Protein AF-A0AAJ1V402-F1 (afdb_monomer_lite)

Radius of gyration: 19.47 Å; chains: 1; bounding box: 46×41×58 Å

Secondary structure (DSSP, 8-state):
--S-S-GGGS-S----HHHHHHHHHTTS-GGG--TTSHHHHHHHHHHHHHHTTSS-HHHHHHHHHT---------TT--HHHHHHHHHTTSSPPPHHHHHHHHHHTTS-HHHHHHHIIIIIHHHHHHTTT-HHHHHHHHHHH--

Foldseek 3Di:
DDDDDDPVVPDPDDDDPVCNCQVVCVPPDPVSHDCPDPVSVVVVVVVVVVVVCPDPPVVVVVVVVPDDDDDDDDDPPDDVLVVVQVVCVVPDHDAPLRSVLCVVQVPDDPVVSVVCCVPPVVVCCVVCVNVNNVVVVVVVVVVD

Organism: NCBI:txid39777

pLDDT: mean 80.94, std 13.83, range [34.44, 95.19]

InterPro domains:
  IPR004919 GmrSD restriction endonucleases, N-terminal domain [PF03235] (5-104)

Structure (mmCIF, N/CA/C/O backbone):
data_AF-A0AAJ1V402-F1
#
_entry.id   AF-A0AAJ1V402-F1
#
loop_
_atom_site.group_PDB
_atom_site.id
_atom_site.type_symbol
_atom_site.label_atom_id
_atom_site.label_alt_id
_atom_site.label_comp_id
_atom_site.label_asym_id
_atom_site.label_entity_id
_atom_site.label_seq_id
_atom_site.pdbx_PDB_ins_code
_atom_site.Cartn_x
_atom_site.Cartn_y
_atom_site.Cartn_z
_atom_site.occupancy
_atom_site.B_iso_or_equiv
_atom_site.auth_seq_id
_atom_site.auth_comp_id
_atom_site.auth_asym_id
_atom_site.auth_atom_id
_atom_site.pdbx_PDB_model_num
ATOM 1 N N . MET A 1 1 ? 1.524 20.291 17.272 1.00 41.91 1 MET A N 1
ATOM 2 C CA . MET A 1 1 ? 1.586 20.334 15.794 1.00 41.91 1 MET A CA 1
ATOM 3 C C . MET A 1 1 ? 2.541 21.435 15.384 1.00 41.91 1 MET A C 1
ATOM 5 O O . MET A 1 1 ? 2.393 22.547 15.875 1.00 41.91 1 MET A O 1
ATOM 9 N N . ASP A 1 2 ? 3.523 21.108 14.551 1.00 34.44 2 ASP A N 1
ATOM 10 C CA . ASP A 1 2 ? 4.614 22.015 14.193 1.00 34.44 2 ASP A CA 1
ATOM 11 C C . ASP A 1 2 ? 4.211 22.885 12.991 1.00 34.44 2 ASP A C 1
ATOM 13 O O . ASP A 1 2 ? 3.771 22.364 11.967 1.00 34.44 2 ASP A O 1
ATOM 17 N N . LYS A 1 3 ? 4.266 24.212 13.145 1.00 39.56 3 LYS A N 1
ATOM 18 C CA . LYS A 1 3 ? 3.624 25.187 12.236 1.00 39.56 3 LYS A CA 1
ATOM 19 C C . LYS A 1 3 ? 4.481 25.591 11.023 1.00 39.56 3 LYS A C 1
ATOM 21 O O . LYS A 1 3 ? 4.052 26.442 10.256 1.00 39.56 3 LYS A O 1
ATOM 26 N N . TRP A 1 4 ? 5.668 25.006 10.851 1.00 44.75 4 TRP A N 1
ATOM 27 C CA . TRP A 1 4 ? 6.715 25.535 9.959 1.00 44.75 4 TRP A CA 1
ATOM 28 C C . TRP A 1 4 ? 7.216 24.565 8.877 1.00 44.75 4 TRP A C 1
ATOM 30 O O . TRP A 1 4 ? 8.323 24.725 8.368 1.00 44.75 4 TRP A O 1
ATOM 40 N N . LYS A 1 5 ? 6.419 23.562 8.493 1.00 40.50 5 LYS A N 1
ATOM 41 C CA . LYS A 1 5 ? 6.755 22.662 7.378 1.00 40.50 5 LYS A CA 1
ATOM 42 C C . LYS A 1 5 ? 5.802 22.854 6.190 1.00 40.50 5 LYS A C 1
ATOM 44 O O . LYS A 1 5 ? 4.612 23.052 6.437 1.00 40.50 5 LYS A O 1
ATOM 49 N N . PRO A 1 6 ? 6.295 22.791 4.933 1.00 45.06 6 PRO A N 1
ATOM 50 C CA . PRO A 1 6 ? 5.437 22.806 3.746 1.00 45.06 6 PRO A CA 1
ATOM 51 C C . PRO A 1 6 ? 4.416 21.659 3.820 1.00 45.06 6 PRO A C 1
ATOM 53 O O . PRO A 1 6 ? 4.737 20.601 4.372 1.00 45.06 6 PRO A O 1
ATOM 56 N N . GLU A 1 7 ? 3.195 21.878 3.315 1.00 52.12 7 GLU A N 1
ATOM 57 C CA . GLU A 1 7 ? 2.021 21.009 3.549 1.00 52.12 7 GLU A CA 1
ATOM 58 C C . GLU A 1 7 ? 2.298 19.519 3.272 1.00 52.12 7 GLU A C 1
ATOM 60 O O . GLU A 1 7 ? 1.936 18.671 4.090 1.00 52.12 7 GLU A O 1
ATOM 65 N N . ASP A 1 8 ? 3.094 19.213 2.242 1.00 50.16 8 ASP A N 1
ATOM 66 C CA . ASP A 1 8 ? 3.523 17.856 1.855 1.00 50.16 8 ASP A CA 1
ATOM 67 C C . ASP A 1 8 ? 4.399 17.105 2.876 1.00 50.16 8 ASP A C 1
ATOM 69 O O . ASP A 1 8 ? 4.659 15.908 2.733 1.00 50.16 8 ASP A O 1
ATOM 73 N N . THR A 1 9 ? 4.894 17.779 3.916 1.00 47.22 9 THR A N 1
ATOM 74 C CA . THR A 1 9 ? 5.781 17.184 4.939 1.00 47.22 9 THR A CA 1
ATOM 75 C C . THR A 1 9 ? 5.210 17.231 6.350 1.00 47.22 9 THR A C 1
ATOM 77 O O . THR A 1 9 ? 5.892 16.871 7.316 1.00 47.22 9 THR A O 1
ATOM 80 N N . ARG A 1 10 ? 3.953 17.660 6.498 1.00 47.53 10 ARG A N 1
ATOM 81 C CA . ARG A 1 10 ? 3.277 17.684 7.800 1.00 47.53 10 ARG A CA 1
ATOM 82 C C . ARG A 1 10 ? 2.904 16.280 8.283 1.00 47.53 10 ARG A C 1
ATOM 84 O O . ARG A 1 10 ? 2.811 16.047 9.488 1.00 47.53 10 ARG A O 1
ATOM 91 N N . ILE A 1 11 ? 2.752 15.346 7.349 1.00 52.75 11 ILE A N 1
ATOM 92 C CA . ILE A 1 11 ? 2.428 13.948 7.601 1.00 52.75 11 ILE A CA 1
ATOM 93 C C . ILE A 1 11 ? 3.730 13.134 7.655 1.00 52.75 11 ILE A C 1
ATOM 95 O O . ILE A 1 11 ? 4.546 13.178 6.737 1.00 52.75 11 ILE A O 1
ATOM 99 N N . LYS A 1 12 ? 3.928 12.389 8.751 1.00 49.06 12 LYS A N 1
ATOM 100 C CA . LYS A 1 12 ? 5.125 11.554 8.966 1.00 49.06 12 LYS A CA 1
ATOM 101 C C . LYS A 1 12 ? 5.072 10.197 8.247 1.00 49.06 12 LYS A C 1
ATOM 103 O O . LYS A 1 12 ? 6.118 9.595 8.047 1.00 49.06 12 LYS A O 1
ATOM 108 N N . LEU A 1 13 ? 3.881 9.736 7.866 1.00 53.56 13 LEU A N 1
ATOM 109 C CA . LEU A 1 13 ? 3.647 8.498 7.120 1.00 53.56 13 LEU A CA 1
ATOM 110 C C . LEU A 1 13 ? 3.334 8.834 5.662 1.00 53.56 13 LEU A C 1
ATOM 112 O O . LEU A 1 13 ? 2.316 9.458 5.379 1.00 53.56 13 LEU A O 1
ATOM 116 N N . LYS A 1 14 ? 4.202 8.431 4.736 1.00 56.88 14 LYS A N 1
ATOM 117 C CA . LYS A 1 14 ? 3.943 8.571 3.302 1.00 56.88 14 LYS A CA 1
ATOM 118 C C . LYS A 1 14 ? 3.434 7.231 2.775 1.00 56.88 14 LYS A C 1
ATOM 120 O O . LYS A 1 14 ? 4.252 6.326 2.620 1.00 56.88 14 LYS A O 1
ATOM 125 N N . PRO A 1 15 ? 2.117 7.066 2.559 1.00 60.28 15 PRO A N 1
ATOM 126 C CA . PRO A 1 15 ? 1.619 5.876 1.883 1.00 60.28 15 PRO A CA 1
ATOM 127 C C . PRO A 1 15 ? 2.145 5.844 0.438 1.00 60.28 15 PRO A C 1
ATOM 129 O O . PRO A 1 15 ? 2.697 6.832 -0.058 1.00 60.28 15 PRO A O 1
ATOM 132 N N . VAL A 1 16 ? 1.969 4.712 -0.246 1.00 66.69 16 VAL A N 1
ATOM 133 C CA . VAL A 1 16 ? 2.223 4.624 -1.693 1.00 66.69 16 VAL A CA 1
ATOM 134 C C . VAL A 1 16 ? 1.491 5.757 -2.420 1.00 66.69 16 VAL A C 1
ATOM 136 O O . VAL A 1 16 ? 0.401 6.156 -2.016 1.00 66.69 16 VAL A O 1
ATOM 139 N N . LYS A 1 17 ? 2.102 6.319 -3.471 1.00 64.44 17 LYS A N 1
ATOM 140 C CA . LYS A 1 17 ? 1.682 7.605 -4.064 1.00 64.44 17 LYS A CA 1
ATOM 141 C C . LYS A 1 17 ? 0.188 7.684 -4.400 1.00 64.44 17 LYS A C 1
ATOM 143 O O . LYS A 1 17 ? -0.435 8.708 -4.134 1.00 64.44 17 LYS A O 1
ATOM 148 N N . ASN A 1 18 ? -0.399 6.592 -4.893 1.00 63.41 18 ASN A N 1
ATOM 149 C CA . ASN A 1 18 ? -1.826 6.523 -5.233 1.00 63.41 18 ASN A CA 1
ATOM 150 C C . ASN A 1 18 ? -2.749 6.714 -4.014 1.00 63.41 18 ASN A C 1
ATOM 152 O O . ASN A 1 18 ? -3.839 7.267 -4.134 1.00 63.41 18 ASN A O 1
ATOM 156 N N . ASP A 1 19 ? -2.286 6.322 -2.831 1.00 77.75 19 ASP A N 1
ATOM 157 C CA . ASP A 1 19 ? -3.020 6.415 -1.573 1.00 77.75 19 ASP A CA 1
ATOM 158 C C . ASP A 1 19 ? -2.802 7.757 -0.855 1.00 77.75 19 ASP A C 1
ATOM 160 O O . ASP A 1 19 ? -3.581 8.135 0.021 1.00 77.75 19 ASP A O 1
ATOM 164 N N . GLN A 1 20 ? -1.779 8.529 -1.237 1.00 78.56 20 GLN A N 1
ATOM 165 C CA . GLN A 1 20 ? -1.441 9.792 -0.577 1.00 78.56 20 GLN A CA 1
ATOM 166 C C . GLN A 1 20 ? -2.554 10.837 -0.705 1.00 78.56 20 GLN A C 1
ATOM 168 O O . GLN A 1 20 ? -2.854 11.541 0.261 1.00 78.56 20 GLN A O 1
ATOM 173 N N . THR A 1 21 ? -3.205 10.915 -1.868 1.00 83.12 21 THR A N 1
ATOM 174 C CA . THR A 1 21 ? -4.334 11.831 -2.076 1.00 83.12 21 THR A CA 1
ATOM 175 C C . THR A 1 21 ? -5.528 11.456 -1.201 1.00 83.12 21 THR A C 1
ATOM 177 O O . THR A 1 21 ? -6.127 12.335 -0.582 1.00 83.12 21 THR A O 1
ATOM 180 N N . ALA A 1 22 ? -5.862 10.163 -1.117 1.00 86.44 22 ALA A N 1
ATOM 181 C CA . ALA A 1 22 ? -6.945 9.685 -0.262 1.00 86.44 22 ALA A CA 1
ATOM 182 C C . ALA A 1 22 ? -6.634 9.950 1.214 1.00 86.44 22 ALA A C 1
ATOM 184 O O . ALA A 1 22 ? -7.469 10.504 1.922 1.00 86.44 22 ALA A O 1
ATOM 185 N N . PHE A 1 23 ? -5.404 9.658 1.647 1.00 86.12 23 PHE A N 1
ATOM 186 C CA . PHE A 1 23 ? -4.943 9.913 3.008 1.00 86.12 23 PHE A CA 1
ATOM 187 C C . PHE A 1 23 ? -5.035 11.393 3.397 1.00 86.12 23 PHE A C 1
ATOM 189 O O . PHE A 1 23 ? -5.545 11.713 4.465 1.00 86.12 23 PHE A O 1
ATOM 196 N N . GLY A 1 24 ? -4.575 12.309 2.536 1.00 84.50 24 GLY A N 1
ATOM 197 C CA . GLY A 1 24 ? -4.657 13.750 2.798 1.00 84.50 24 GLY A CA 1
ATOM 198 C C . GLY A 1 24 ? -6.098 14.233 2.977 1.00 84.50 24 GLY A C 1
ATOM 199 O O . GLY A 1 24 ? -6.384 15.009 3.886 1.00 84.50 24 GLY A O 1
ATOM 200 N N . LYS A 1 25 ? -7.019 13.704 2.166 1.00 87.69 25 LYS A N 1
ATOM 201 C CA . LYS A 1 25 ? -8.446 14.042 2.218 1.00 87.69 25 LYS A CA 1
ATOM 202 C C . LYS A 1 25 ? -9.168 13.526 3.462 1.00 87.69 25 LYS A C 1
ATOM 204 O O . LYS A 1 25 ? -10.195 14.095 3.803 1.00 87.69 25 LYS A O 1
ATOM 209 N N . LEU A 1 26 ? -8.627 12.532 4.174 1.00 88.19 26 LEU A N 1
ATOM 210 C CA . LEU A 1 26 ? -9.175 12.092 5.470 1.00 88.19 26 LEU A CA 1
ATOM 211 C C . LEU A 1 26 ? -9.065 13.161 6.570 1.00 88.19 26 LEU A C 1
ATOM 213 O O . LEU A 1 26 ? -9.702 13.039 7.612 1.00 88.19 26 LEU A O 1
ATOM 217 N N . PHE A 1 27 ? -8.238 14.192 6.366 1.00 86.19 27 PHE A N 1
ATOM 218 C CA . PHE A 1 27 ? -8.121 15.334 7.279 1.00 86.19 27 PHE A CA 1
ATOM 219 C C . PHE A 1 27 ? -8.955 16.545 6.837 1.00 86.19 27 PHE A C 1
ATOM 221 O O . PHE A 1 27 ? -8.982 17.549 7.554 1.00 86.19 27 PHE A O 1
ATOM 228 N N . SER A 1 28 ? -9.593 16.465 5.668 1.00 85.56 28 SER A N 1
ATOM 229 C CA . SER A 1 28 ? -10.525 17.468 5.151 1.00 85.56 28 SER A CA 1
ATOM 230 C C . SER A 1 28 ? -11.953 17.185 5.635 1.00 85.56 28 SER A C 1
ATOM 232 O O . SER A 1 28 ? -12.184 16.372 6.530 1.00 85.56 28 SER A O 1
ATOM 234 N N . ASP A 1 29 ? -12.933 17.878 5.055 1.00 85.56 29 ASP A N 1
ATOM 235 C CA . ASP A 1 29 ? -14.339 17.557 5.265 1.00 85.56 29 ASP A CA 1
ATOM 236 C C . ASP A 1 29 ? -14.672 16.145 4.745 1.00 85.56 29 ASP A C 1
ATOM 238 O O . ASP A 1 29 ? -14.193 15.722 3.691 1.00 85.56 29 ASP A O 1
ATOM 242 N N . SER A 1 30 ? -15.552 15.435 5.457 1.00 80.75 30 SER A N 1
ATOM 243 C CA . SER A 1 30 ? -16.028 14.089 5.096 1.00 80.75 30 SER A CA 1
ATOM 244 C C . SER A 1 30 ? -16.598 13.974 3.675 1.00 80.75 30 SER A C 1
ATOM 246 O O . SER A 1 30 ? -16.600 12.894 3.080 1.00 80.75 30 SER A O 1
ATOM 248 N N . THR A 1 31 ? -17.079 15.083 3.111 1.00 85.38 31 THR A N 1
ATOM 249 C CA . THR A 1 31 ? -17.571 15.166 1.729 1.00 85.38 31 THR A CA 1
ATOM 250 C C . THR A 1 31 ? -16.462 15.052 0.681 1.00 85.38 31 THR A C 1
ATOM 252 O O . THR A 1 31 ? -16.743 14.700 -0.463 1.00 85.38 31 THR A O 1
ATOM 255 N N . GLU A 1 32 ? -15.205 15.291 1.058 1.00 86.31 32 GLU A N 1
ATOM 256 C CA . GLU A 1 32 ? -14.045 15.217 0.168 1.00 86.31 32 GLU A CA 1
ATOM 257 C C . GLU A 1 32 ? -13.374 13.835 0.153 1.00 86.31 32 GLU A C 1
ATOM 259 O O . GLU A 1 32 ? -12.485 13.601 -0.673 1.00 86.31 32 GLU A O 1
ATOM 264 N N . HIS A 1 33 ? -13.793 12.916 1.031 1.00 90.06 33 HIS A N 1
ATOM 265 C CA . HIS A 1 33 ? -13.231 11.570 1.149 1.00 90.06 33 HIS A CA 1
ATOM 266 C C . HIS A 1 33 ? -13.374 10.767 -0.159 1.00 90.06 33 HIS A C 1
ATOM 268 O O . HIS A 1 33 ? -14.433 10.750 -0.789 1.00 90.06 33 HIS A O 1
ATOM 274 N N . ILE A 1 34 ? -12.314 10.050 -0.552 1.00 88.50 34 ILE A N 1
ATOM 275 C CA . ILE A 1 34 ? -12.314 9.176 -1.739 1.00 88.50 34 ILE A CA 1
ATOM 276 C C . ILE A 1 34 ? -12.798 7.784 -1.326 1.00 88.50 34 ILE A C 1
ATOM 278 O O . ILE A 1 34 ? -12.005 6.953 -0.894 1.00 88.50 34 ILE A O 1
ATOM 282 N N . ARG A 1 35 ? -14.100 7.521 -1.450 1.00 87.06 35 ARG A N 1
ATOM 283 C CA . ARG A 1 35 ? -14.735 6.298 -0.918 1.00 87.06 35 ARG A CA 1
ATOM 284 C C . ARG A 1 35 ? -14.270 5.005 -1.585 1.00 87.06 35 ARG A C 1
ATOM 286 O O . ARG A 1 35 ? -14.398 3.941 -0.994 1.00 87.06 35 ARG A O 1
ATOM 293 N N . GLU A 1 36 ? -13.728 5.091 -2.792 1.00 86.31 36 GLU A N 1
ATOM 294 C CA . GLU A 1 36 ? -13.175 3.959 -3.534 1.00 86.31 36 GLU A CA 1
ATOM 295 C C . GLU A 1 36 ? -11.767 3.569 -3.055 1.00 86.31 36 GLU A C 1
ATOM 297 O O . GLU A 1 36 ? -11.268 2.507 -3.423 1.00 86.31 36 GLU A O 1
ATOM 302 N N . SER A 1 37 ? -11.105 4.409 -2.249 1.00 88.19 37 SER A N 1
ATOM 303 C CA . SER A 1 37 ? -9.784 4.094 -1.706 1.00 88.19 37 SER A CA 1
ATOM 304 C C . SER A 1 37 ? -9.892 3.110 -0.547 1.00 88.19 37 SER A C 1
ATOM 306 O O . SER A 1 37 ? -10.624 3.341 0.417 1.00 88.19 37 SER A O 1
ATOM 308 N N . ASN A 1 38 ? -9.060 2.067 -0.580 1.00 86.00 38 ASN A N 1
ATOM 309 C CA . ASN A 1 38 ? -8.917 1.130 0.533 1.00 86.00 38 ASN A CA 1
ATOM 310 C C . ASN A 1 38 ? -8.551 1.838 1.848 1.00 86.00 38 ASN A C 1
ATOM 312 O O . ASN A 1 38 ? -8.968 1.390 2.913 1.00 86.00 38 ASN A O 1
ATOM 316 N N . LEU A 1 39 ? -7.814 2.956 1.799 1.00 88.81 39 LEU A N 1
ATOM 317 C CA . LEU A 1 39 ? -7.520 3.744 2.998 1.00 88.81 39 LEU A CA 1
ATOM 318 C C . LEU A 1 39 ? -8.777 4.347 3.612 1.00 88.81 39 LEU A C 1
ATOM 320 O O . LEU A 1 39 ? -8.960 4.255 4.822 1.00 88.81 39 LEU A O 1
ATOM 324 N N . THR A 1 40 ? -9.633 4.956 2.793 1.00 90.44 40 THR A N 1
ATOM 325 C CA . THR A 1 40 ? -10.884 5.552 3.265 1.00 90.44 40 THR A CA 1
ATOM 326 C C . THR A 1 40 ? -11.828 4.480 3.790 1.00 90.44 40 THR A C 1
ATOM 328 O O . THR A 1 40 ? -12.352 4.632 4.888 1.00 90.44 40 THR A O 1
ATOM 331 N N . VAL A 1 41 ? -11.951 3.351 3.086 1.00 92.50 41 VAL A N 1
ATOM 332 C CA . VAL A 1 41 ? -12.748 2.202 3.545 1.00 92.50 41 VAL A CA 1
ATOM 333 C C . VAL A 1 41 ? -12.260 1.689 4.904 1.00 92.50 41 VAL A C 1
ATOM 335 O O . VAL A 1 41 ? -13.065 1.489 5.814 1.00 92.50 41 VAL A O 1
ATOM 338 N N . ASN A 1 42 ? -10.947 1.508 5.073 1.00 92.38 42 ASN A N 1
ATOM 339 C CA . ASN A 1 42 ? -10.373 1.051 6.339 1.00 92.38 42 ASN A CA 1
ATOM 340 C C . ASN A 1 42 ? -10.545 2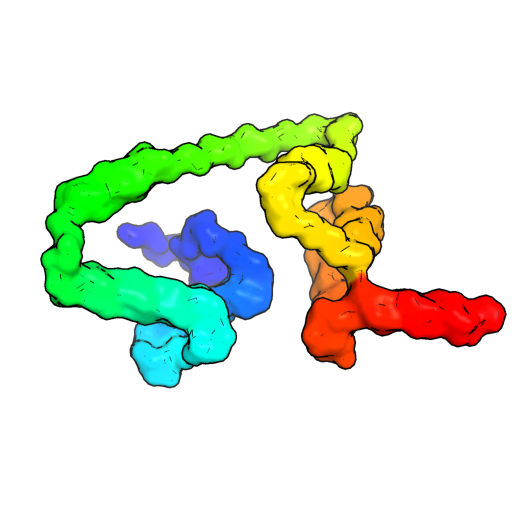.088 7.456 1.00 92.38 42 ASN A C 1
ATOM 342 O O . ASN A 1 42 ? -10.884 1.722 8.580 1.00 92.38 42 ASN A O 1
ATOM 346 N N . TYR A 1 43 ? -10.334 3.371 7.158 1.00 92.19 43 TYR A N 1
ATOM 347 C CA . TYR A 1 43 ? -10.538 4.456 8.114 1.00 92.19 43 TYR A CA 1
ATOM 348 C C . TYR A 1 43 ? -11.978 4.475 8.630 1.00 92.19 43 TYR A C 1
ATOM 350 O O . TYR A 1 43 ? -12.184 4.413 9.841 1.00 92.19 43 TYR A O 1
ATOM 358 N N . ASP A 1 44 ? -12.959 4.491 7.724 1.00 92.06 44 ASP A N 1
ATOM 359 C CA . ASP A 1 44 ? -14.380 4.530 8.073 1.00 92.06 44 ASP A CA 1
ATOM 360 C C . ASP A 1 44 ? -14.778 3.291 8.888 1.00 92.06 44 ASP A C 1
ATOM 362 O O . ASP A 1 44 ? -15.503 3.405 9.878 1.00 92.06 44 ASP A O 1
ATOM 366 N N . TYR A 1 45 ? -14.245 2.114 8.533 1.00 92.56 45 TYR A N 1
ATOM 367 C CA . TYR A 1 45 ? -14.447 0.881 9.292 1.00 92.56 45 TYR A CA 1
ATOM 368 C C . TYR A 1 45 ? -13.951 1.005 10.738 1.00 92.56 45 TYR A C 1
ATOM 370 O O . TYR A 1 45 ? -14.714 0.759 11.672 1.00 92.56 45 TYR A O 1
ATOM 378 N N . PHE A 1 46 ? -12.691 1.394 10.956 1.00 91.56 46 PHE A N 1
ATOM 379 C CA . PHE A 1 46 ? -12.162 1.520 12.317 1.00 91.56 46 PHE A CA 1
ATOM 380 C C . PHE A 1 46 ? -12.855 2.642 13.093 1.00 91.56 46 PHE A C 1
ATOM 382 O O . PHE A 1 46 ? -13.144 2.468 14.276 1.00 91.56 46 PHE A O 1
ATOM 389 N N . TYR A 1 47 ? -13.171 3.759 12.437 1.00 90.69 47 TYR A N 1
ATOM 390 C CA . TYR A 1 47 ? -13.881 4.879 13.046 1.00 90.69 47 TYR A CA 1
ATOM 391 C C . TYR A 1 47 ? -15.259 4.458 13.578 1.00 90.69 47 TYR A C 1
ATOM 393 O O . TYR A 1 47 ? -15.550 4.669 14.756 1.00 90.69 47 TYR A O 1
ATOM 401 N N . ASP A 1 48 ? -16.071 3.788 12.755 1.00 92.31 48 ASP A N 1
ATOM 402 C CA . ASP A 1 48 ? -17.392 3.277 13.145 1.00 92.31 48 ASP A CA 1
ATOM 403 C C . ASP A 1 48 ? -17.301 2.253 14.292 1.00 92.31 48 ASP A C 1
ATOM 405 O O . ASP A 1 48 ? -18.044 2.335 15.273 1.00 92.31 48 ASP A O 1
ATOM 409 N N . ARG A 1 49 ? -16.340 1.321 14.233 1.00 90.75 49 ARG A N 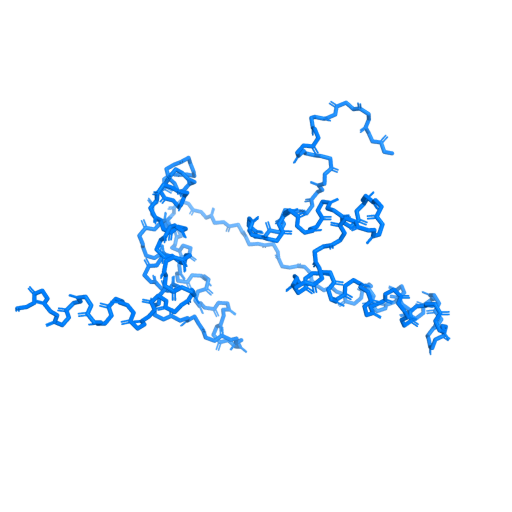1
ATOM 410 C CA . ARG A 1 49 ? -16.133 0.310 15.289 1.00 90.75 49 ARG A CA 1
ATOM 411 C C . ARG A 1 49 ? -15.727 0.938 16.625 1.00 90.75 49 ARG A C 1
ATOM 413 O O . ARG A 1 49 ? -16.220 0.515 17.671 1.00 90.75 49 ARG A O 1
ATOM 420 N N . ILE A 1 50 ? -14.877 1.966 16.600 1.00 91.00 50 ILE A N 1
ATOM 421 C CA . ILE A 1 50 ? -14.479 2.715 17.801 1.00 91.00 50 ILE A CA 1
ATOM 422 C C . ILE A 1 50 ? -15.681 3.475 18.378 1.00 91.00 50 ILE A C 1
ATOM 424 O O . ILE A 1 50 ? -15.890 3.460 19.591 1.00 91.00 50 ILE A O 1
ATOM 428 N N . GLN A 1 51 ? -16.511 4.094 17.531 1.00 91.75 51 GLN A N 1
ATOM 429 C CA . GLN A 1 51 ? -17.720 4.795 17.980 1.00 91.75 51 GLN A CA 1
ATOM 430 C C . GLN A 1 51 ? -18.748 3.866 18.632 1.00 91.75 51 GLN A C 1
ATOM 432 O O . GLN A 1 51 ? -19.430 4.278 19.571 1.00 91.75 51 GLN A O 1
ATOM 437 N N . LYS A 1 52 ? -18.833 2.610 18.183 1.00 94.06 52 LYS A N 1
ATOM 438 C CA . LYS A 1 52 ? -19.698 1.580 18.779 1.00 94.06 52 LYS A CA 1
ATOM 439 C C . LYS A 1 52 ? -19.235 1.094 20.155 1.00 94.06 52 LYS A C 1
ATOM 441 O O . LYS A 1 52 ? -19.991 0.381 20.807 1.00 94.06 52 LYS A O 1
ATOM 446 N N . GLN A 1 53 ? -18.034 1.480 20.602 1.00 90.62 53 GLN A N 1
ATOM 447 C CA . GLN A 1 53 ? -17.464 1.101 21.902 1.00 90.62 53 GLN A CA 1
ATOM 448 C C . GLN A 1 53 ? -17.431 -0.421 22.135 1.00 90.62 53 GLN A C 1
ATOM 450 O O . GLN A 1 53 ? -17.594 -0.896 23.255 1.00 90.62 53 GLN A O 1
ATOM 455 N N . GLU A 1 54 ? -17.215 -1.201 21.071 1.00 91.06 54 GLU A N 1
ATOM 456 C CA . GLU A 1 54 ? -17.130 -2.667 21.163 1.00 91.06 54 GLU A CA 1
ATOM 457 C C . GLU A 1 54 ? -15.885 -3.148 21.926 1.00 91.06 54 GLU A C 1
ATOM 459 O O . GLU A 1 54 ? -15.863 -4.268 22.433 1.00 91.06 54 GLU A O 1
ATOM 464 N N . ILE A 1 55 ? -14.856 -2.300 22.003 1.00 90.88 55 ILE A N 1
ATOM 465 C CA . ILE A 1 55 ? -13.634 -2.495 22.787 1.00 90.88 55 ILE A CA 1
ATOM 466 C C . ILE A 1 55 ? -13.372 -1.251 23.634 1.00 90.88 55 ILE A C 1
ATOM 468 O O . ILE A 1 55 ? -13.760 -0.139 23.261 1.00 90.88 55 ILE A O 1
ATOM 472 N N . THR A 1 56 ? -12.697 -1.420 24.769 1.00 92.50 56 THR A N 1
ATOM 473 C CA . THR A 1 56 ? -12.276 -0.275 25.582 1.00 92.50 56 THR A CA 1
ATOM 474 C C . THR A 1 56 ? -11.084 0.440 24.943 1.00 92.50 56 THR A C 1
ATOM 476 O O . THR A 1 56 ? -10.341 -0.127 24.139 1.00 92.50 56 THR A O 1
ATOM 479 N N . ILE A 1 57 ? -10.875 1.703 25.322 1.00 90.94 57 ILE A N 1
ATOM 480 C CA . ILE A 1 57 ? -9.717 2.483 24.862 1.00 90.94 57 ILE A CA 1
ATOM 481 C C . ILE A 1 57 ? -8.405 1.842 25.328 1.00 90.94 57 ILE A C 1
ATOM 483 O O . ILE A 1 57 ? -7.447 1.825 24.561 1.00 90.94 57 ILE A O 1
ATOM 487 N N . ASP A 1 58 ? -8.385 1.256 26.528 1.00 94.06 58 ASP A N 1
ATOM 488 C CA . ASP A 1 58 ? -7.216 0.541 27.049 1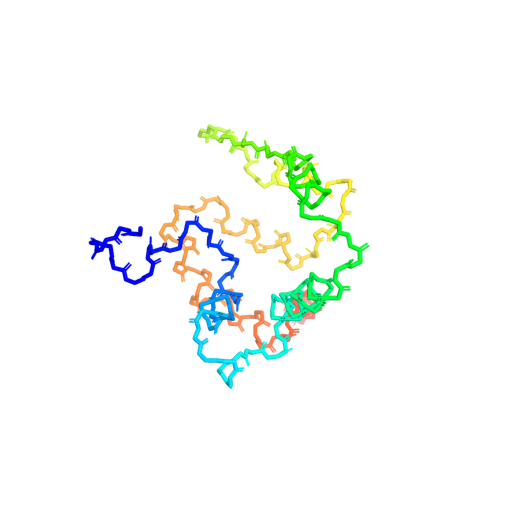.00 94.06 58 ASP A CA 1
ATOM 489 C C . ASP A 1 58 ? -6.885 -0.685 26.186 1.00 94.06 58 ASP A C 1
ATOM 491 O O . ASP A 1 58 ? -5.744 -0.859 25.777 1.00 94.06 58 ASP A O 1
ATOM 495 N N . GLN A 1 59 ? -7.893 -1.479 25.801 1.00 94.00 59 GLN A N 1
ATOM 496 C CA . GLN A 1 59 ? -7.694 -2.629 24.912 1.00 94.00 59 GLN A CA 1
ATOM 497 C C . GLN A 1 59 ? -7.182 -2.217 23.529 1.00 94.00 59 GLN A C 1
ATOM 499 O O . GLN A 1 59 ? -6.329 -2.896 22.959 1.00 94.00 59 GLN A O 1
ATOM 504 N N . LEU A 1 60 ? -7.697 -1.113 22.977 1.00 92.69 60 LEU A N 1
ATOM 505 C CA . LEU A 1 60 ? -7.211 -0.577 21.707 1.00 92.69 60 LEU A CA 1
ATOM 506 C C . LEU A 1 60 ? -5.757 -0.102 21.823 1.00 92.69 60 LEU A C 1
ATOM 508 O O . LEU A 1 60 ? -4.955 -0.365 20.929 1.00 92.69 60 LEU A O 1
ATOM 512 N N . TYR A 1 61 ? -5.418 0.587 22.914 1.00 92.94 61 TYR A N 1
ATOM 513 C CA . TYR A 1 61 ? -4.059 1.045 23.183 1.00 92.94 61 TYR A CA 1
ATOM 514 C C . TYR A 1 61 ? -3.087 -0.132 23.308 1.00 92.94 61 TYR A C 1
ATOM 516 O O . TYR A 1 61 ? -2.071 -0.153 22.614 1.00 92.94 61 TYR A O 1
ATOM 524 N N . ASP A 1 62 ? -3.439 -1.143 24.104 1.00 95.19 62 ASP A N 1
ATOM 525 C CA . ASP A 1 62 ? -2.639 -2.356 24.274 1.00 95.19 62 ASP A CA 1
ATOM 526 C C . ASP A 1 62 ? -2.431 -3.078 22.935 1.00 95.19 62 ASP A C 1
ATOM 528 O O . ASP A 1 62 ? -1.311 -3.471 22.610 1.00 95.19 62 ASP A O 1
ATOM 532 N N . ALA A 1 63 ? -3.477 -3.180 22.107 1.00 92.06 63 ALA A N 1
ATOM 533 C CA . ALA A 1 63 ? -3.378 -3.778 20.777 1.00 92.06 63 ALA A CA 1
ATOM 534 C C . ALA A 1 63 ? -2.425 -3.006 19.847 1.00 92.06 63 ALA A C 1
ATOM 536 O O . ALA A 1 63 ? -1.661 -3.620 19.104 1.00 92.06 63 ALA A O 1
ATOM 537 N N . ILE A 1 64 ? -2.430 -1.669 19.899 1.00 91.31 64 ILE A N 1
ATOM 538 C CA . ILE A 1 64 ? -1.477 -0.835 19.149 1.00 91.31 64 ILE A CA 1
ATOM 539 C C . ILE A 1 64 ? -0.050 -1.050 19.668 1.00 91.31 64 ILE A C 1
ATOM 541 O O . ILE A 1 64 ? 0.886 -1.096 18.873 1.00 91.31 64 ILE A O 1
ATOM 545 N N . CYS A 1 65 ? 0.134 -1.217 20.978 1.00 92.81 65 CYS A N 1
ATOM 546 C CA . CYS A 1 65 ? 1.438 -1.516 21.573 1.00 92.81 65 CYS A CA 1
ATOM 547 C C . CYS A 1 65 ? 1.990 -2.893 21.177 1.00 92.81 65 CYS A C 1
ATOM 549 O O . CYS A 1 65 ? 3.200 -3.093 21.248 1.00 92.81 65 CYS A O 1
ATOM 551 N N . CYS A 1 66 ? 1.140 -3.819 20.729 1.00 92.88 66 CYS A N 1
ATOM 552 C CA . CYS A 1 66 ? 1.570 -5.096 20.162 1.00 92.88 66 CYS A CA 1
ATOM 553 C C . CYS A 1 66 ? 2.085 -4.991 18.713 1.00 92.88 66 CYS A C 1
ATOM 555 O O . CYS A 1 66 ? 2.528 -6.000 18.169 1.00 92.88 66 CYS A O 1
ATOM 557 N N . LEU A 1 67 ? 2.022 -3.820 18.065 1.00 91.19 67 LEU A N 1
ATOM 558 C CA . LEU A 1 67 ? 2.571 -3.636 16.720 1.00 91.19 67 LEU A CA 1
ATOM 559 C C . LEU A 1 67 ? 4.103 -3.631 16.754 1.00 91.19 67 LEU A C 1
ATOM 561 O O . LEU A 1 67 ? 4.726 -2.781 17.390 1.00 91.19 67 LEU A O 1
ATOM 565 N N . GLU A 1 68 ? 4.708 -4.543 16.000 1.00 87.62 68 GLU A N 1
ATOM 566 C CA . GLU A 1 68 ? 6.157 -4.617 15.826 1.00 87.62 68 GLU A CA 1
ATOM 567 C C . GLU A 1 68 ? 6.586 -3.876 14.556 1.00 87.62 68 GLU A C 1
ATOM 569 O O . GLU A 1 68 ? 6.015 -4.056 13.479 1.00 87.62 68 GLU A O 1
ATOM 574 N N . ILE A 1 69 ? 7.608 -3.027 14.682 1.00 84.19 69 ILE A N 1
ATOM 575 C CA . ILE A 1 69 ? 8.192 -2.288 13.560 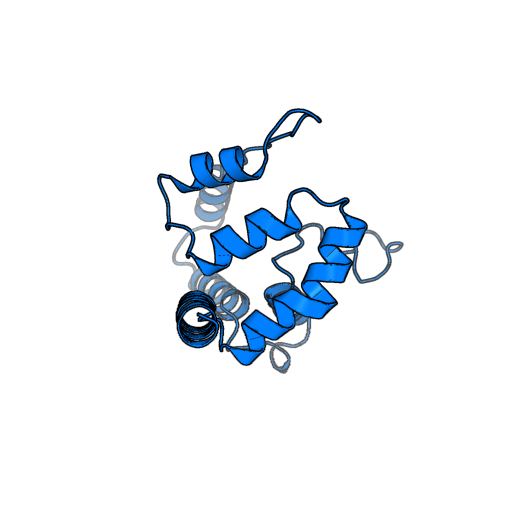1.00 84.19 69 ILE A CA 1
ATOM 576 C C . ILE A 1 69 ? 9.572 -2.870 13.275 1.00 84.19 69 ILE A C 1
ATOM 578 O O . ILE A 1 69 ? 10.443 -2.870 14.144 1.00 84.19 69 ILE A O 1
ATOM 582 N N . ILE A 1 70 ? 9.776 -3.314 12.038 1.00 79.56 70 ILE A N 1
ATOM 583 C CA . ILE A 1 70 ? 11.072 -3.779 11.544 1.00 79.56 70 ILE A CA 1
ATOM 584 C C . ILE A 1 70 ? 11.720 -2.628 10.760 1.00 79.56 70 ILE A C 1
ATOM 586 O O . ILE A 1 70 ? 11.162 -2.167 9.766 1.00 79.56 70 ILE A O 1
ATOM 590 N N . ASP A 1 71 ? 12.884 -2.153 11.217 1.00 83.06 71 ASP A N 1
ATOM 591 C CA . ASP A 1 71 ? 13.732 -1.192 10.489 1.00 83.06 71 ASP A CA 1
ATOM 592 C C . ASP A 1 71 ? 14.822 -1.962 9.733 1.00 83.06 71 ASP A C 1
ATOM 594 O O . ASP A 1 71 ? 15.620 -2.673 10.347 1.00 83.06 71 ASP A O 1
ATOM 598 N N . ILE A 1 72 ? 14.853 -1.826 8.406 1.00 79.50 72 ILE A N 1
ATOM 599 C CA . ILE A 1 72 ? 15.839 -2.476 7.537 1.00 79.50 72 ILE A CA 1
ATOM 600 C C . ILE A 1 72 ? 16.657 -1.388 6.862 1.00 79.50 72 ILE A C 1
ATOM 602 O O . ILE A 1 72 ? 16.129 -0.544 6.137 1.00 79.50 72 ILE A O 1
ATOM 606 N N . ARG A 1 73 ? 17.967 -1.433 7.092 1.00 82.25 73 ARG A N 1
ATOM 607 C CA . ARG A 1 73 ? 18.932 -0.517 6.489 1.00 82.25 73 ARG A CA 1
ATOM 608 C C . ARG A 1 73 ? 19.748 -1.278 5.468 1.00 82.25 73 ARG A C 1
ATOM 610 O O . ARG A 1 73 ? 20.226 -2.364 5.765 1.00 82.25 73 ARG A O 1
ATOM 617 N N . LEU A 1 74 ? 19.875 -0.682 4.293 1.00 78.94 74 LEU A N 1
ATOM 618 C CA . LEU A 1 74 ? 20.592 -1.250 3.164 1.00 78.94 74 LEU A CA 1
ATOM 619 C C . LEU A 1 74 ? 21.986 -0.633 3.098 1.00 78.94 74 LEU A C 1
ATOM 621 O O . LEU A 1 74 ? 22.126 0.593 3.172 1.00 78.94 74 LEU A O 1
ATOM 625 N N . GLU A 1 75 ? 22.999 -1.473 2.946 1.00 85.31 75 GLU A N 1
ATOM 626 C CA . GLU A 1 75 ? 24.348 -1.070 2.569 1.00 85.31 75 GLU A CA 1
ATOM 627 C C . GLU A 1 75 ? 24.467 -0.932 1.042 1.00 85.31 75 GLU A C 1
ATOM 629 O O . GLU A 1 75 ? 23.580 -1.328 0.288 1.00 85.31 75 GLU A O 1
ATOM 634 N N . MET A 1 76 ? 25.560 -0.333 0.557 1.00 77.19 76 MET A N 1
ATOM 635 C CA . MET A 1 76 ? 25.745 -0.099 -0.885 1.00 77.19 76 MET A CA 1
ATOM 636 C C . MET A 1 76 ? 25.812 -1.391 -1.711 1.00 77.19 76 MET A C 1
ATOM 638 O O . MET A 1 76 ? 25.436 -1.370 -2.881 1.00 77.19 76 MET A O 1
ATOM 642 N N . ASP A 1 77 ? 26.280 -2.484 -1.106 1.00 82.19 77 ASP A N 1
ATOM 643 C CA . ASP A 1 77 ? 26.442 -3.785 -1.763 1.00 82.19 77 ASP A CA 1
ATOM 644 C C . ASP A 1 77 ? 25.215 -4.697 -1.586 1.00 82.19 77 ASP A C 1
ATOM 646 O O . ASP A 1 77 ? 25.168 -5.795 -2.149 1.00 82.19 77 ASP A O 1
ATOM 650 N N . ASP A 1 78 ? 24.205 -4.253 -0.830 1.00 83.00 78 ASP A N 1
ATOM 651 C CA . ASP A 1 78 ? 22.963 -4.998 -0.679 1.00 83.00 78 ASP A CA 1
ATOM 652 C C . ASP A 1 78 ? 22.135 -4.934 -1.961 1.00 83.00 78 ASP A C 1
ATOM 654 O O . ASP A 1 78 ? 22.044 -3.908 -2.638 1.00 83.00 78 ASP A O 1
ATOM 658 N N . ASN A 1 79 ? 21.457 -6.038 -2.272 1.00 78.44 79 ASN A N 1
ATOM 659 C CA . ASN A 1 79 ? 20.449 -6.063 -3.320 1.00 78.44 79 ASN A CA 1
ATOM 660 C C . ASN A 1 79 ? 19.062 -5.897 -2.684 1.00 78.44 79 ASN A C 1
ATOM 662 O O . ASN A 1 79 ? 18.489 -6.883 -2.202 1.00 78.44 79 ASN A O 1
ATOM 666 N N . PRO A 1 80 ? 18.480 -4.685 -2.702 1.00 76.44 80 PRO A N 1
ATOM 667 C CA . PRO A 1 80 ? 17.196 -4.471 -2.062 1.00 76.44 80 PRO A CA 1
ATOM 668 C C . PRO A 1 80 ? 16.060 -5.297 -2.671 1.00 76.44 80 PRO A C 1
ATOM 670 O O . PRO A 1 80 ? 15.084 -5.553 -1.969 1.00 76.44 80 PRO A O 1
ATOM 673 N N . GLN A 1 81 ? 16.164 -5.752 -3.931 1.00 71.94 81 GLN A N 1
ATOM 674 C CA . GLN A 1 81 ? 15.108 -6.558 -4.553 1.00 71.94 81 GLN A CA 1
ATOM 675 C C . GLN A 1 81 ? 15.076 -7.949 -3.935 1.00 71.94 81 GLN A C 1
ATOM 677 O O . GLN A 1 81 ? 14.011 -8.427 -3.562 1.00 71.94 81 GLN A O 1
ATOM 682 N N . LEU A 1 82 ? 16.248 -8.562 -3.754 1.00 76.81 82 LEU A N 1
ATOM 683 C CA . LEU A 1 82 ? 16.357 -9.858 -3.085 1.00 76.81 82 LEU A CA 1
ATOM 684 C C . LEU A 1 82 ? 15.893 -9.775 -1.630 1.00 76.81 82 LEU A C 1
ATOM 686 O O . LEU A 1 82 ? 15.201 -10.671 -1.154 1.00 76.81 82 LEU A O 1
ATOM 690 N N . ILE A 1 83 ? 16.225 -8.685 -0.936 1.00 79.31 83 ILE A N 1
ATOM 691 C CA . ILE A 1 83 ? 15.760 -8.453 0.435 1.00 79.31 83 ILE A CA 1
ATOM 692 C C . ILE A 1 83 ? 14.232 -8.343 0.458 1.00 79.31 83 ILE A C 1
ATOM 694 O O . ILE A 1 83 ? 13.585 -9.044 1.234 1.00 79.31 83 ILE A O 1
ATOM 698 N N . PHE A 1 84 ? 13.631 -7.542 -0.423 1.00 74.31 84 PHE A N 1
ATOM 699 C CA . PHE A 1 84 ? 12.179 -7.377 -0.474 1.00 74.31 84 PHE A CA 1
ATOM 700 C C . PHE A 1 84 ? 11.443 -8.663 -0.884 1.00 74.31 84 PHE A C 1
ATOM 702 O O . PHE A 1 84 ? 10.414 -8.995 -0.298 1.00 74.31 84 PHE A O 1
ATOM 709 N N . GLU A 1 85 ? 11.972 -9.427 -1.840 1.00 70.31 85 GLU A N 1
ATOM 710 C CA . GLU A 1 85 ? 11.442 -10.748 -2.202 1.00 70.31 85 GLU A CA 1
ATOM 711 C C . GLU A 1 85 ? 11.535 -11.732 -1.030 1.00 70.31 85 GLU A C 1
ATOM 713 O O . GLU A 1 85 ? 10.570 -12.441 -0.746 1.00 70.31 85 GLU A O 1
ATOM 718 N N . SER A 1 86 ? 12.653 -11.732 -0.296 1.00 74.62 86 SER A N 1
ATOM 719 C CA . SER A 1 86 ? 12.819 -12.587 0.884 1.00 74.62 86 SER A CA 1
ATOM 720 C C . SER A 1 86 ? 11.811 -12.252 1.988 1.00 74.62 86 SER A C 1
ATOM 722 O O . SER A 1 86 ? 11.258 -13.162 2.604 1.00 74.62 86 SER A O 1
ATOM 724 N N . LEU A 1 87 ? 11.499 -10.966 2.187 1.00 76.94 87 LEU A N 1
ATOM 725 C CA . LEU A 1 87 ? 10.517 -10.510 3.175 1.00 76.94 87 LEU A CA 1
ATOM 726 C C . LEU A 1 87 ? 9.085 -10.872 2.775 1.00 76.94 87 LEU A C 1
ATOM 728 O O . LEU A 1 87 ? 8.294 -11.251 3.633 1.00 76.94 87 LEU A O 1
ATOM 732 N N . ASN A 1 88 ? 8.754 -10.792 1.484 1.00 67.75 88 ASN A N 1
ATOM 733 C CA . ASN A 1 88 ? 7.427 -11.160 0.986 1.00 67.75 88 ASN A CA 1
ATOM 734 C C . ASN A 1 88 ? 7.231 -12.675 0.824 1.00 67.75 88 ASN A C 1
ATOM 736 O O . ASN A 1 88 ? 6.105 -13.101 0.591 1.00 67.75 88 ASN A O 1
ATOM 740 N N . SER A 1 89 ? 8.277 -13.495 0.986 1.00 63.94 89 SER A N 1
ATOM 741 C CA . SER A 1 89 ? 8.211 -14.954 0.785 1.00 63.94 89 SER A CA 1
ATOM 742 C C . SER A 1 89 ? 7.250 -15.703 1.725 1.00 63.94 89 SER A C 1
ATOM 744 O O . SER A 1 89 ? 6.924 -16.862 1.476 1.00 63.94 89 SER A O 1
ATOM 746 N N . THR A 1 90 ? 6.770 -15.058 2.793 1.00 57.81 90 THR A N 1
ATOM 747 C CA . THR A 1 90 ? 5.742 -15.584 3.711 1.00 57.81 90 THR A CA 1
ATOM 748 C C . THR A 1 90 ? 4.382 -14.881 3.576 1.00 57.81 90 THR A C 1
ATOM 750 O O . THR A 1 90 ? 3.447 -15.224 4.302 1.00 57.81 90 THR A O 1
ATOM 753 N N . GLY A 1 91 ? 4.263 -13.907 2.665 1.00 65.38 91 GLY A N 1
ATOM 754 C CA . GLY A 1 91 ? 3.096 -13.044 2.464 1.00 65.38 91 GLY A CA 1
ATOM 755 C C . GLY A 1 91 ? 2.415 -13.224 1.101 1.00 65.38 91 GLY A C 1
ATOM 756 O O . GLY A 1 91 ? 2.352 -14.324 0.559 1.00 65.38 91 GLY A O 1
ATOM 757 N N . LEU A 1 92 ? 1.845 -12.138 0.563 1.00 68.88 92 LEU A N 1
ATOM 758 C CA . LEU A 1 92 ? 1.280 -12.120 -0.789 1.00 68.88 92 LEU A CA 1
ATOM 759 C C . LEU A 1 92 ? 2.421 -12.038 -1.812 1.00 68.88 92 LEU A C 1
ATOM 761 O O . LEU A 1 92 ? 3.205 -11.089 -1.780 1.00 68.88 92 LEU A O 1
ATOM 765 N N . ASP A 1 93 ? 2.482 -13.003 -2.728 1.00 73.88 93 ASP A N 1
ATOM 766 C CA . ASP A 1 93 ? 3.498 -13.026 -3.781 1.00 73.88 93 ASP A CA 1
ATOM 767 C C . ASP A 1 93 ? 3.429 -11.781 -4.676 1.00 73.88 93 ASP A C 1
ATOM 769 O O . ASP A 1 93 ? 2.353 -11.329 -5.081 1.00 73.88 93 ASP A O 1
ATOM 773 N N . LEU A 1 94 ? 4.603 -11.260 -5.044 1.00 78.44 94 LEU A N 1
ATOM 774 C CA . LEU A 1 94 ? 4.718 -10.189 -6.030 1.00 78.44 94 LEU A CA 1
ATOM 775 C C . LEU A 1 94 ? 4.222 -10.668 -7.394 1.00 78.44 94 LEU A C 1
ATOM 777 O O . LEU A 1 94 ? 4.623 -11.735 -7.872 1.00 78.44 94 LEU A O 1
ATOM 781 N N . SER A 1 95 ? 3.409 -9.843 -8.058 1.00 86.19 95 SER A N 1
ATOM 782 C CA . SER A 1 95 ? 3.027 -10.115 -9.441 1.00 86.19 95 SER A CA 1
ATOM 783 C C . SER A 1 95 ? 4.243 -10.020 -10.371 1.00 86.19 95 SER A C 1
ATOM 785 O O . SER A 1 95 ? 5.248 -9.380 -10.054 1.00 86.19 95 SER A O 1
ATOM 787 N N . GLU A 1 96 ? 4.160 -10.616 -11.561 1.00 86.62 96 GLU A N 1
ATOM 788 C CA . GLU A 1 96 ? 5.228 -10.488 -12.565 1.00 86.62 96 GLU A CA 1
ATOM 789 C C . GLU A 1 96 ? 5.459 -9.020 -12.961 1.00 86.62 96 GLU A C 1
ATOM 791 O O . GLU A 1 96 ? 6.598 -8.590 -13.139 1.00 86.62 96 GLU A O 1
ATOM 796 N N . GLY A 1 97 ? 4.389 -8.219 -13.014 1.00 87.69 97 GLY A N 1
ATOM 797 C CA . GLY A 1 97 ? 4.474 -6.769 -13.185 1.00 87.69 97 GLY A CA 1
ATOM 798 C C . GLY A 1 97 ? 5.276 -6.087 -12.072 1.00 87.69 97 GLY A C 1
ATOM 799 O O . GLY A 1 97 ? 6.149 -5.272 -12.370 1.00 87.69 97 GLY A O 1
ATOM 800 N N . ASP A 1 98 ? 5.047 -6.455 -10.808 1.00 85.38 98 ASP A N 1
ATOM 801 C CA . ASP A 1 98 ? 5.797 -5.910 -9.667 1.00 85.38 98 ASP A CA 1
ATOM 802 C C . ASP A 1 98 ? 7.280 -6.288 -9.719 1.00 85.38 98 ASP A C 1
ATOM 804 O O . ASP A 1 98 ? 8.138 -5.431 -9.509 1.00 85.38 98 ASP A O 1
ATOM 808 N N . LYS A 1 99 ? 7.599 -7.545 -10.054 1.00 86.12 99 LYS A N 1
ATOM 809 C CA . LYS A 1 99 ? 8.990 -8.003 -10.215 1.00 86.12 99 LYS A CA 1
ATOM 810 C C . LYS A 1 99 ? 9.716 -7.201 -11.292 1.00 86.12 99 LYS A C 1
ATOM 812 O O . LYS A 1 99 ? 10.849 -6.772 -11.085 1.00 86.12 99 LYS A O 1
ATOM 817 N N . ILE A 1 100 ? 9.052 -6.941 -12.420 1.00 88.88 100 ILE A N 1
ATOM 818 C CA . ILE A 1 100 ? 9.625 -6.153 -13.516 1.00 88.88 100 ILE A CA 1
ATOM 819 C C . ILE A 1 100 ? 9.813 -4.691 -13.102 1.00 88.88 100 ILE A C 1
ATOM 821 O O . ILE A 1 100 ? 10.894 -4.151 -13.340 1.00 88.88 100 ILE A O 1
ATOM 825 N N . ARG A 1 101 ? 8.821 -4.064 -12.445 1.00 88.75 101 ARG A N 1
ATOM 826 C CA . ARG A 1 101 ? 8.952 -2.702 -11.885 1.00 88.75 101 ARG A CA 1
ATOM 827 C C . ARG A 1 101 ? 10.186 -2.606 -11.004 1.00 88.75 101 ARG A C 1
ATOM 829 O O . ARG A 1 101 ? 10.998 -1.693 -11.137 1.00 88.75 101 ARG A O 1
ATOM 836 N N . ASN A 1 102 ? 10.301 -3.545 -10.079 1.00 83.75 102 ASN A N 1
ATOM 837 C CA . ASN A 1 102 ? 11.352 -3.525 -9.093 1.00 83.75 102 ASN A CA 1
ATOM 838 C C . ASN A 1 102 ? 12.723 -3.736 -9.746 1.00 83.75 102 ASN A C 1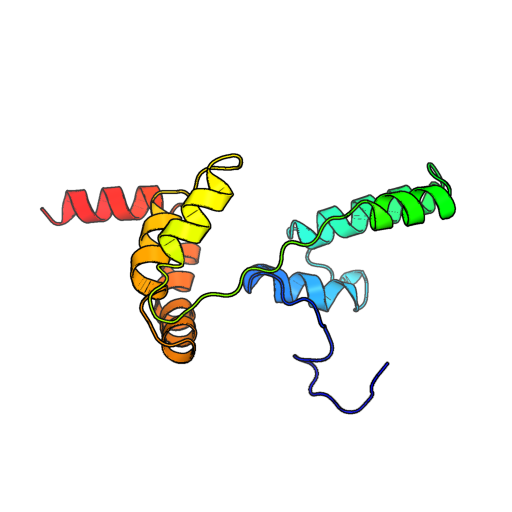
ATOM 840 O O . ASN A 1 102 ? 13.651 -2.978 -9.472 1.00 83.75 102 ASN A O 1
ATOM 844 N N . PHE A 1 103 ? 12.831 -4.685 -10.679 1.00 84.81 103 PHE A N 1
ATOM 845 C CA . PHE A 1 103 ? 14.059 -4.933 -11.431 1.00 84.81 103 PHE A CA 1
ATOM 846 C C . PHE A 1 103 ? 14.565 -3.682 -12.165 1.00 84.81 103 PHE A C 1
ATOM 848 O O . PHE A 1 103 ? 15.759 -3.390 -12.125 1.00 84.81 103 PHE A O 1
ATOM 855 N N . ILE A 1 104 ? 13.675 -2.921 -12.815 1.00 87.25 104 ILE A N 1
ATOM 856 C CA . ILE A 1 104 ? 14.084 -1.741 -13.593 1.00 87.25 104 ILE A CA 1
ATOM 857 C C . ILE A 1 104 ? 14.341 -0.496 -12.733 1.00 87.25 104 ILE A C 1
ATOM 859 O O . ILE A 1 104 ? 15.122 0.358 -13.146 1.00 87.25 104 ILE A O 1
ATOM 863 N N . LEU A 1 105 ? 13.677 -0.355 -11.576 1.00 84.69 105 LEU A N 1
ATOM 864 C CA . LEU A 1 105 ? 13.765 0.861 -10.758 1.00 84.69 105 LEU A CA 1
ATOM 865 C C . LEU A 1 105 ? 14.802 0.753 -9.639 1.00 84.69 105 LEU A C 1
ATOM 867 O O . LEU A 1 105 ? 15.506 1.719 -9.371 1.00 84.69 105 LEU A O 1
ATOM 871 N N . MET A 1 106 ? 14.942 -0.396 -8.982 1.00 79.25 106 MET A N 1
ATOM 872 C CA . MET A 1 106 ? 15.691 -0.470 -7.722 1.00 79.25 106 MET A CA 1
ATOM 873 C C . MET A 1 106 ? 17.202 -0.257 -7.858 1.00 79.25 106 MET A C 1
ATOM 875 O O . MET A 1 106 ? 17.842 0.136 -6.888 1.00 79.25 106 MET A O 1
ATOM 879 N N . GLY A 1 107 ? 17.767 -0.458 -9.052 1.00 76.56 107 GLY A N 1
ATOM 880 C CA . GLY A 1 107 ? 19.176 -0.165 -9.339 1.00 76.56 107 GLY A CA 1
ATOM 881 C C . GLY A 1 107 ? 19.479 1.312 -9.624 1.00 76.56 107 GLY A C 1
ATOM 882 O O . GLY A 1 107 ? 20.635 1.658 -9.860 1.00 76.56 107 GLY A O 1
ATOM 883 N N . LEU A 1 108 ? 18.465 2.181 -9.651 1.00 82.69 108 LEU A N 1
ATOM 884 C CA . LEU A 1 108 ? 18.620 3.587 -10.023 1.00 82.69 108 LEU A CA 1
ATOM 885 C C . LEU A 1 108 ? 18.785 4.493 -8.794 1.00 82.69 108 LEU A C 1
ATOM 887 O O . LEU A 1 108 ? 18.263 4.180 -7.723 1.00 82.69 108 LEU A O 1
ATOM 891 N N . PRO A 1 109 ? 19.433 5.664 -8.927 1.00 85.25 109 PRO A N 1
ATOM 892 C CA . PRO A 1 109 ? 19.411 6.692 -7.891 1.00 85.25 109 PRO A CA 1
ATOM 893 C C . PRO A 1 109 ? 17.979 7.136 -7.562 1.00 85.25 109 PRO A C 1
ATOM 895 O O . PRO A 1 109 ? 17.142 7.242 -8.454 1.00 85.25 109 PRO A O 1
ATOM 898 N N . SER A 1 110 ? 17.703 7.487 -6.300 1.00 76.81 110 SER A N 1
ATOM 899 C CA . SER A 1 110 ? 16.349 7.839 -5.820 1.00 76.81 110 SER A CA 1
ATOM 900 C C . SER A 1 110 ? 15.611 8.869 -6.692 1.00 76.81 110 SER A C 1
ATOM 902 O O . SER A 1 110 ? 14.413 8.726 -6.923 1.00 76.81 110 SER A O 1
ATOM 904 N N . LYS A 1 111 ? 16.320 9.870 -7.231 1.00 81.75 111 LYS A N 1
ATOM 905 C CA . LYS A 1 111 ? 15.728 10.864 -8.137 1.00 81.75 111 LYS A CA 1
ATOM 906 C C . LYS A 1 111 ? 15.271 10.254 -9.468 1.00 81.75 111 LYS A C 1
ATOM 908 O O . LYS A 1 111 ? 14.184 10.558 -9.939 1.00 81.75 111 LYS A O 1
ATOM 913 N N . GLU A 1 112 ? 16.082 9.377 -10.053 1.00 88.25 112 GLU A N 1
ATOM 914 C CA . GLU A 1 112 ? 15.744 8.693 -11.306 1.00 88.25 112 GLU A CA 1
ATOM 915 C C . GLU A 1 112 ? 14.629 7.664 -11.106 1.00 88.25 112 GLU A C 1
ATOM 917 O O . GLU A 1 112 ? 13.774 7.525 -11.977 1.00 88.25 112 GLU A O 1
ATOM 922 N N . GLN A 1 113 ? 14.591 6.994 -9.947 1.00 82.06 113 GLN A N 1
ATOM 923 C CA . GLN A 1 113 ? 13.475 6.117 -9.579 1.00 82.06 113 GLN A CA 1
ATOM 924 C C . GLN A 1 113 ? 12.147 6.871 -9.624 1.00 82.06 113 GLN A C 1
ATOM 926 O O . GLN A 1 113 ? 11.194 6.406 -10.247 1.00 82.06 113 GLN A O 1
ATOM 931 N N . GLU A 1 114 ? 12.096 8.047 -8.993 1.00 81.19 114 GLU A N 1
ATOM 932 C CA . GLU A 1 114 ? 10.907 8.893 -8.984 1.00 81.19 114 GLU A CA 1
ATOM 933 C C . GLU A 1 114 ? 10.544 9.380 -10.393 1.00 81.19 114 GLU A C 1
ATOM 935 O O . GLU A 1 114 ? 9.400 9.209 -10.822 1.00 81.19 114 GLU A O 1
ATOM 940 N N . ASP A 1 115 ? 11.518 9.903 -11.142 1.00 88.38 115 ASP A N 1
ATOM 941 C CA . ASP A 1 115 ? 11.297 10.416 -12.495 1.00 88.38 115 ASP A CA 1
ATOM 942 C C . ASP A 1 115 ? 10.784 9.321 -13.451 1.00 88.38 115 ASP A C 1
ATOM 944 O O . ASP A 1 115 ? 9.854 9.551 -14.233 1.00 88.38 115 ASP A O 1
ATOM 948 N N . TYR A 1 116 ? 11.363 8.116 -13.411 1.00 90.50 116 TYR A N 1
ATOM 949 C CA . TYR A 1 116 ? 10.972 7.017 -14.299 1.00 90.50 116 TYR A CA 1
ATOM 950 C C . TYR A 1 116 ? 9.666 6.355 -13.877 1.00 90.50 116 TYR A C 1
ATOM 952 O O . TYR A 1 116 ? 8.870 5.988 -14.752 1.00 90.50 116 TYR A O 1
ATOM 960 N N . TYR A 1 117 ? 9.414 6.249 -12.570 1.00 87.31 117 TYR A N 1
ATOM 961 C CA . TYR 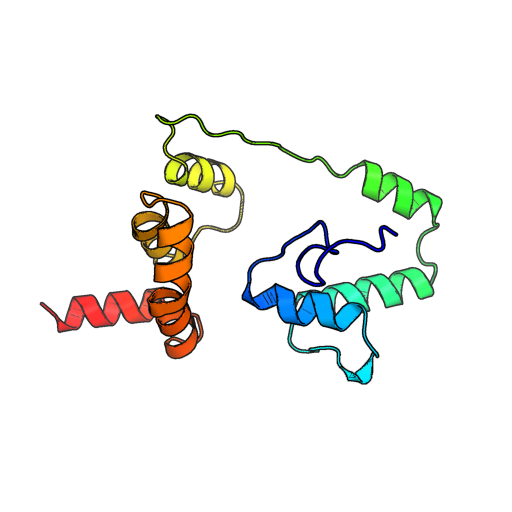A 1 117 ? 8.130 5.775 -12.073 1.00 87.31 117 TYR A CA 1
ATOM 962 C C . TYR A 1 117 ? 6.999 6.680 -12.572 1.00 87.31 117 TYR A C 1
ATOM 964 O O . TYR A 1 117 ? 6.072 6.195 -13.216 1.00 87.31 117 TYR A O 1
ATOM 972 N N . GLU A 1 118 ? 7.109 7.997 -12.380 1.00 85.31 118 GLU A N 1
ATOM 973 C CA . GLU A 1 118 ? 6.052 8.938 -12.772 1.00 85.31 118 GLU A CA 1
ATOM 974 C C . GLU A 1 118 ? 5.877 9.046 -14.284 1.00 85.31 118 GLU A C 1
ATOM 976 O O . GLU A 1 118 ? 4.762 9.049 -14.818 1.00 85.31 118 GLU A O 1
ATOM 981 N N . LYS A 1 119 ? 6.991 9.158 -15.010 1.00 90.62 119 LYS A N 1
ATOM 982 C CA . LYS A 1 119 ? 6.931 9.448 -16.440 1.00 90.62 119 LYS A CA 1
ATOM 983 C C . LYS A 1 119 ? 6.482 8.243 -17.258 1.00 90.62 119 LYS A C 1
ATOM 985 O O . LYS A 1 119 ? 5.818 8.447 -18.284 1.00 90.62 119 LYS A O 1
ATOM 990 N N . TYR A 1 120 ? 6.847 7.034 -16.826 1.00 91.62 120 TYR A N 1
ATOM 991 C CA . TYR A 1 120 ? 6.666 5.810 -17.602 1.00 91.62 120 TYR A CA 1
ATOM 992 C C . TYR A 1 120 ? 5.857 4.749 -16.857 1.00 91.62 120 TYR A C 1
ATOM 994 O O . TYR A 1 120 ? 4.806 4.355 -17.358 1.00 91.62 120 TYR A O 1
ATOM 1002 N N . TRP A 1 121 ? 6.310 4.288 -15.688 1.00 91.31 121 TRP A N 1
ATOM 1003 C CA . TRP A 1 121 ? 5.728 3.096 -15.061 1.00 91.31 121 TRP A CA 1
ATOM 1004 C C . TRP A 1 121 ? 4.282 3.299 -14.595 1.00 91.31 121 TRP A C 1
ATOM 1006 O O . TRP A 1 121 ? 3.407 2.519 -14.963 1.00 91.31 121 TRP A O 1
ATOM 1016 N N . ASN A 1 122 ? 4.004 4.391 -13.881 1.00 87.44 122 ASN A N 1
ATOM 1017 C CA . ASN A 1 122 ? 2.663 4.743 -13.412 1.00 87.44 122 ASN A CA 1
ATOM 1018 C C . ASN A 1 122 ? 1.663 4.820 -14.583 1.00 87.44 122 ASN A C 1
ATOM 1020 O O . ASN A 1 122 ? 0.537 4.335 -14.507 1.00 87.44 122 ASN A O 1
ATOM 1024 N N . LYS A 1 123 ? 2.095 5.339 -15.740 1.00 90.06 123 LYS A N 1
ATOM 1025 C CA . LYS A 1 123 ? 1.249 5.368 -16.943 1.00 90.06 123 LYS A CA 1
ATOM 1026 C C . LYS A 1 123 ? 0.921 3.973 -17.464 1.00 90.06 123 LYS A C 1
ATOM 1028 O O . LYS A 1 123 ? -0.192 3.763 -17.935 1.00 90.06 123 LYS A O 1
ATOM 1033 N N . ILE A 1 124 ? 1.866 3.035 -17.400 1.00 91.19 124 ILE A N 1
ATOM 1034 C CA . ILE A 1 124 ? 1.624 1.636 -17.774 1.00 91.19 124 ILE A CA 1
ATOM 1035 C C . ILE A 1 124 ? 0.611 1.020 -16.805 1.00 91.19 124 ILE A C 1
ATOM 1037 O O . ILE A 1 124 ? -0.375 0.447 -17.262 1.00 91.19 124 ILE A O 1
ATOM 1041 N N . GLU A 1 125 ? 0.793 1.193 -15.494 1.00 89.31 125 GLU A N 1
ATOM 1042 C CA . GLU A 1 125 ? -0.146 0.710 -14.469 1.00 89.31 125 GLU A CA 1
ATOM 1043 C C . GLU A 1 125 ? -1.569 1.236 -14.727 1.00 89.31 125 GLU A C 1
ATOM 1045 O O . GLU A 1 125 ? -2.509 0.454 -14.856 1.00 89.31 125 GLU A O 1
ATOM 1050 N N . VAL A 1 126 ? -1.729 2.546 -14.932 1.00 88.38 126 VAL A N 1
ATOM 1051 C CA . VAL A 1 126 ? -3.040 3.160 -15.198 1.00 88.38 126 VAL A CA 1
ATOM 1052 C C . VAL A 1 126 ? -3.657 2.660 -16.511 1.00 88.38 126 VAL A C 1
ATOM 1054 O O . VAL A 1 126 ? -4.824 2.264 -16.534 1.00 88.38 126 VAL A O 1
ATOM 1057 N N . CYS A 1 127 ? -2.895 2.632 -17.609 1.00 91.56 127 CYS A N 1
ATOM 1058 C CA . CYS A 1 127 ? -3.400 2.196 -18.918 1.00 91.56 127 CYS A CA 1
ATOM 1059 C C . CYS A 1 127 ? -3.775 0.707 -18.955 1.00 91.56 127 CYS A C 1
ATOM 1061 O O . CYS A 1 127 ? -4.628 0.311 -19.748 1.00 91.56 127 CYS A O 1
ATOM 1063 N N . THR A 1 128 ? -3.159 -0.110 -18.101 1.00 90.31 128 THR A N 1
ATOM 1064 C CA . THR A 1 128 ? -3.428 -1.552 -17.984 1.00 90.31 128 THR A CA 1
ATOM 1065 C C . THR A 1 128 ? -4.457 -1.879 -16.905 1.00 90.31 128 THR A C 1
ATOM 1067 O O . THR A 1 128 ? -4.727 -3.051 -16.657 1.00 90.31 128 THR A O 1
ATOM 1070 N N . LYS A 1 129 ? -5.055 -0.864 -16.261 1.00 88.25 129 LYS A N 1
ATOM 1071 C CA . LYS A 1 129 ? -5.941 -1.038 -15.097 1.00 88.25 129 LYS A CA 1
ATOM 1072 C C . LYS A 1 129 ? -5.285 -1.887 -13.999 1.00 88.25 129 LYS A C 1
ATOM 1074 O O . LYS A 1 129 ? -5.953 -2.687 -13.353 1.00 88.25 129 LYS A O 1
ATOM 1079 N N . TYR A 1 130 ? -3.981 -1.697 -13.813 1.00 84.56 130 TYR A N 1
ATOM 1080 C CA . TYR A 1 130 ? -3.125 -2.405 -12.865 1.00 84.56 130 TYR A CA 1
ATOM 1081 C C . TYR A 1 130 ? -2.928 -3.910 -13.145 1.00 84.56 130 TYR A C 1
ATOM 1083 O O . TYR A 1 130 ? -2.283 -4.586 -12.349 1.00 84.56 130 TYR A O 1
ATOM 1091 N N . ASP A 1 131 ? -3.363 -4.434 -14.301 1.00 89.00 131 ASP A N 1
ATOM 1092 C CA . ASP A 1 131 ? -2.986 -5.774 -14.788 1.00 89.00 131 ASP A CA 1
ATOM 1093 C C . ASP A 1 131 ? -1.772 -5.706 -15.733 1.00 89.00 131 ASP A C 1
ATOM 1095 O O . ASP A 1 131 ? -1.812 -6.031 -16.925 1.00 89.00 131 ASP A O 1
ATOM 1099 N N . VAL A 1 132 ? -0.650 -5.239 -15.181 1.00 91.12 132 VAL A N 1
ATOM 1100 C CA . VAL A 1 132 ? 0.612 -5.085 -15.924 1.00 91.12 132 VAL A CA 1
ATOM 1101 C C . VAL A 1 132 ? 1.154 -6.442 -16.390 1.00 91.12 132 VAL A C 1
ATOM 1103 O O . VAL A 1 132 ? 1.755 -6.543 -17.461 1.00 91.12 132 VAL A O 1
ATOM 1106 N N . SER A 1 133 ? 0.915 -7.500 -15.610 1.00 91.25 133 SER A N 1
ATOM 1107 C CA . SER A 1 133 ? 1.400 -8.851 -15.908 1.00 91.25 133 SER A CA 1
ATOM 1108 C C . SER A 1 133 ? 0.827 -9.384 -17.224 1.00 91.25 133 SER A C 1
ATOM 1110 O O . SER A 1 133 ? 1.575 -9.929 -18.038 1.00 91.25 133 SER A O 1
ATOM 1112 N N . ALA A 1 134 ? -0.479 -9.217 -17.470 1.00 90.19 134 ALA A N 1
ATOM 1113 C CA . ALA A 1 134 ? -1.085 -9.601 -18.743 1.00 90.19 134 ALA A CA 1
ATOM 1114 C C . ALA A 1 134 ? -0.531 -8.774 -19.910 1.00 90.19 134 ALA A C 1
ATOM 1116 O O . ALA A 1 134 ? -0.077 -9.343 -20.902 1.00 90.19 134 ALA A O 1
ATOM 1117 N N . PHE A 1 135 ? -0.469 -7.451 -19.746 1.00 91.31 135 PHE A N 1
ATOM 1118 C CA . PHE A 1 135 ? 0.038 -6.548 -20.779 1.00 91.31 135 PHE A CA 1
ATOM 1119 C C . PHE A 1 135 ? 1.460 -6.896 -21.235 1.00 91.31 135 PHE A C 1
ATOM 1121 O O . PHE A 1 135 ? 1.728 -6.944 -22.435 1.00 91.31 135 PHE A O 1
ATOM 1128 N N . ILE A 1 136 ? 2.376 -7.156 -20.299 1.00 90.38 136 ILE A N 1
ATOM 1129 C CA . ILE A 1 136 ? 3.765 -7.477 -20.645 1.00 90.38 136 ILE A CA 1
ATOM 1130 C C . ILE A 1 136 ? 3.848 -8.812 -21.390 1.00 90.38 136 ILE A C 1
ATOM 1132 O O . ILE A 1 136 ? 4.577 -8.903 -22.380 1.00 90.38 136 ILE A O 1
ATOM 1136 N N . ARG A 1 137 ? 3.093 -9.834 -20.962 1.00 89.62 137 ARG A N 1
ATOM 1137 C CA . ARG A 1 137 ? 3.048 -11.129 -21.665 1.00 89.62 137 ARG A CA 1
ATOM 1138 C C . ARG A 1 137 ? 2.581 -10.968 -23.108 1.00 89.62 137 ARG A C 1
ATOM 1140 O O . ARG A 1 137 ? 3.229 -11.495 -24.014 1.00 89.62 137 ARG A O 1
ATOM 1147 N N . ASP A 1 138 ? 1.512 -10.209 -23.323 1.00 90.56 138 ASP A N 1
ATOM 1148 C CA . ASP A 1 138 ? 0.967 -9.961 -24.658 1.00 90.56 138 ASP A CA 1
ATOM 1149 C C . ASP A 1 138 ? 1.956 -9.163 -25.517 1.00 90.56 138 ASP A C 1
ATOM 1151 O O . ASP A 1 138 ? 2.250 -9.540 -26.653 1.00 90.56 138 ASP A O 1
ATOM 1155 N N . TYR A 1 139 ? 2.546 -8.102 -24.958 1.00 88.38 139 TYR A N 1
ATOM 1156 C CA . TYR A 1 139 ? 3.533 -7.274 -25.651 1.00 88.38 139 TYR A CA 1
ATOM 1157 C C . TYR A 1 139 ? 4.756 -8.082 -26.102 1.00 88.38 139 TYR A C 1
ATOM 1159 O O . TYR A 1 139 ? 5.187 -7.958 -27.250 1.00 88.38 139 TYR A O 1
ATOM 1167 N N . LEU A 1 140 ? 5.310 -8.925 -25.224 1.00 87.62 140 LEU A N 1
ATOM 1168 C CA . LEU A 1 140 ? 6.465 -9.767 -25.550 1.00 87.62 140 LEU A CA 1
ATOM 1169 C C . LEU A 1 140 ? 6.127 -10.844 -26.587 1.00 87.62 140 LEU A C 1
ATOM 1171 O O . LEU A 1 140 ? 6.982 -11.171 -27.405 1.00 87.62 140 LEU A O 1
ATOM 1175 N N . SER A 1 141 ? 4.892 -11.351 -26.582 1.00 88.31 141 SER A N 1
ATOM 1176 C CA . SER A 1 141 ? 4.432 -12.368 -27.536 1.00 88.31 141 SER A CA 1
ATOM 1177 C C . SER A 1 141 ? 4.242 -11.812 -28.951 1.00 88.31 141 SER A C 1
ATOM 1179 O O . SER A 1 141 ? 4.481 -12.520 -29.920 1.00 88.31 141 SER A O 1
ATOM 1181 N N . VAL A 1 142 ? 3.834 -10.545 -29.084 1.00 86.00 142 VAL A N 1
ATOM 1182 C CA . VAL A 1 142 ? 3.633 -9.878 -30.388 1.00 86.00 142 VAL A CA 1
ATOM 1183 C C . VAL A 1 142 ? 4.938 -9.327 -30.976 1.00 86.00 142 VAL A C 1
ATOM 1185 O O . VAL A 1 142 ? 5.036 -9.128 -32.183 1.00 86.00 142 VAL A O 1
ATOM 1188 N N . LYS A 1 143 ? 5.937 -9.038 -30.135 1.00 75.81 143 LYS A N 1
ATOM 1189 C CA . LYS A 1 143 ? 7.218 -8.460 -30.571 1.00 75.81 143 LYS A CA 1
ATOM 1190 C C . LYS A 1 143 ? 8.215 -9.501 -31.109 1.00 75.81 143 LYS A C 1
ATOM 1192 O O . LYS A 1 143 ? 9.253 -9.094 -31.631 1.00 75.81 143 LYS A O 1
ATOM 1197 N N . GLN A 1 144 ? 7.939 -10.796 -30.928 1.00 50.62 144 GLN A N 1
ATOM 1198 C CA . GLN A 1 144 ? 8.740 -11.892 -31.489 1.00 50.62 144 GLN A CA 1
ATOM 1199 C C . GLN A 1 144 ? 8.504 -12.078 -32.987 1.00 50.62 144 GLN A C 1
ATOM 1201 O O . GLN A 1 144 ? 7.351 -11.909 -33.439 1.00 50.62 144 GLN A O 1
#

Sequence (144 aa):
MDKWKPEDTRIKLKPVKNDQTAFGKLFSDSTEHIRESNLTVNYDYFYDRIQKQEITIDQLYDAICCLEIIDIRLEMDDNPQLIFESLNSTGLDLSEGDKIRNFILMGLPSKEQEDYYEKYWNKIEVCTKYDVSAFIRDYLSVKQ